Protein AF-A0A967IDU3-F1 (afdb_monomer_lite)

Secondary structure (DSSP, 8-state):
--STTHHHHHHHHHHHTTSSTT---EEEE--SSGGGHHHHHHHHHHHHT-SSEEEEEEGGGTTHHHHHHHHHHHHHTTSEEEEEEEE--GGGHHHHHHHHHHS--SEEEE--BTTB-TT-

Structure (mmCIF, N/CA/C/O backbone):
data_AF-A0A967IDU3-F1
#
_entry.id   AF-A0A967IDU3-F1
#
loop_
_atom_site.group_PDB
_atom_site.id
_atom_site.type_symbol
_atom_site.label_atom_id
_atom_site.label_alt_id
_atom_site.label_comp_id
_atom_site.label_asym_id
_atom_site.label_entity_id
_atom_site.label_seq_id
_atom_site.pdbx_PDB_ins_code
_atom_site.Cartn_x
_atom_site.Cartn_y
_atom_site.Cartn_z
_atom_site.occupancy
_atom_site.B_iso_or_equiv
_atom_site.auth_seq_id
_atom_site.auth_comp_id
_atom_site.auth_asym_id
_atom_site.auth_atom_id
_atom_site.pdbx_PDB_model_num
ATOM 1 N N . PRO A 1 1 ? 10.391 2.954 -0.003 1.00 61.69 1 PRO A N 1
ATOM 2 C CA . PRO A 1 1 ? 9.986 1.525 -0.044 1.00 61.69 1 PRO A CA 1
ATOM 3 C C . PRO A 1 1 ? 10.988 0.613 0.686 1.00 61.69 1 PRO A C 1
ATOM 5 O O . PRO A 1 1 ? 12.193 0.810 0.574 1.00 61.69 1 PRO A O 1
ATOM 8 N N . MET A 1 2 ? 10.501 -0.383 1.436 1.00 68.38 2 MET A N 1
ATOM 9 C CA . MET A 1 2 ? 11.364 -1.287 2.221 1.00 68.38 2 MET A CA 1
ATOM 10 C C . MET A 1 2 ? 12.175 -2.255 1.337 1.00 68.38 2 MET A C 1
ATOM 12 O O . MET A 1 2 ? 13.294 -2.627 1.678 1.00 68.38 2 MET A O 1
ATOM 16 N N . TYR A 1 3 ? 11.634 -2.653 0.183 1.00 72.94 3 TYR A N 1
ATOM 17 C CA . TYR A 1 3 ? 12.219 -3.693 -0.667 1.00 72.94 3 TYR A CA 1
ATOM 18 C C . TYR A 1 3 ? 13.071 -3.144 -1.817 1.00 72.94 3 TYR A C 1
ATOM 20 O O . TYR A 1 3 ? 12.853 -3.523 -2.965 1.00 72.94 3 TYR A O 1
ATOM 28 N N . GLY A 1 4 ? 14.049 -2.285 -1.516 1.00 79.00 4 GLY A N 1
ATOM 29 C CA . GLY A 1 4 ? 15.121 -1.876 -2.441 1.00 79.00 4 GLY A CA 1
ATOM 30 C C . GLY A 1 4 ? 14.689 -1.722 -3.909 1.00 79.00 4 GLY A C 1
ATOM 31 O O . GLY A 1 4 ? 13.771 -0.971 -4.212 1.00 79.00 4 GLY A O 1
ATOM 32 N N . SER A 1 5 ? 15.323 -2.480 -4.810 1.00 83.44 5 SER A N 1
ATOM 33 C CA . SER A 1 5 ? 15.083 -2.446 -6.264 1.00 83.44 5 SER A CA 1
ATOM 34 C C . SER A 1 5 ? 13.887 -3.274 -6.756 1.00 83.44 5 SER A C 1
ATOM 36 O O . SER A 1 5 ? 13.703 -3.434 -7.962 1.00 83.44 5 SER A O 1
ATOM 38 N N . SER A 1 6 ? 13.079 -3.854 -5.863 1.00 87.75 6 SER A N 1
ATOM 39 C CA . SER A 1 6 ? 11.996 -4.766 -6.266 1.00 87.75 6 SER A CA 1
ATOM 40 C C . SER A 1 6 ? 10.969 -4.106 -7.188 1.00 87.75 6 SER A C 1
ATOM 42 O O . SER A 1 6 ? 10.497 -4.748 -8.122 1.00 87.75 6 SER A O 1
ATOM 44 N N . GLN A 1 7 ? 10.664 -2.828 -6.968 1.00 88.00 7 GLN A N 1
ATOM 45 C CA . GLN A 1 7 ? 9.664 -2.096 -7.742 1.00 88.00 7 GLN A CA 1
ATOM 46 C C . GLN A 1 7 ? 10.097 -1.926 -9.206 1.00 88.00 7 GLN A C 1
ATOM 48 O O . GLN A 1 7 ? 9.319 -2.227 -10.110 1.00 88.00 7 GLN A O 1
ATOM 53 N N . ASP A 1 8 ? 11.362 -1.562 -9.443 1.00 88.44 8 ASP A N 1
ATOM 54 C CA . ASP A 1 8 ? 11.959 -1.500 -10.785 1.00 88.44 8 ASP A CA 1
ATOM 55 C C . ASP A 1 8 ? 11.937 -2.863 -11.490 1.00 88.44 8 ASP A C 1
ATOM 57 O O . ASP A 1 8 ? 11.611 -2.971 -12.675 1.00 88.44 8 ASP A O 1
ATOM 61 N N . VAL A 1 9 ? 12.277 -3.930 -10.759 1.00 93.69 9 VAL A N 1
ATOM 62 C CA . VAL A 1 9 ? 12.315 -5.295 -11.305 1.00 93.69 9 VAL A CA 1
ATOM 63 C C . VAL A 1 9 ? 10.918 -5.767 -11.700 1.00 93.69 9 VAL A C 1
ATOM 65 O O . VAL A 1 9 ? 10.764 -6.401 -12.748 1.00 93.69 9 VAL A O 1
ATOM 68 N N . ILE A 1 10 ? 9.898 -5.443 -10.901 1.00 94.12 10 ILE A N 1
ATOM 69 C CA . ILE A 1 10 ? 8.505 -5.758 -11.223 1.00 94.12 10 ILE A CA 1
ATOM 70 C C . ILE A 1 10 ? 8.078 -5.012 -12.486 1.00 94.12 10 ILE A C 1
ATOM 72 O O . ILE A 1 10 ? 7.599 -5.655 -13.420 1.00 94.12 10 ILE A O 1
ATOM 76 N N . GLY A 1 11 ? 8.319 -3.700 -12.571 1.00 93.38 11 GLY A N 1
ATOM 77 C CA . GLY A 1 11 ? 8.003 -2.917 -13.768 1.00 93.38 11 GLY A CA 1
ATOM 78 C C . GLY A 1 11 ? 8.676 -3.458 -15.031 1.00 93.38 11 GLY A C 1
ATOM 79 O O . GLY A 1 11 ? 8.021 -3.665 -16.056 1.00 93.38 11 GLY A O 1
ATOM 80 N N . TYR A 1 12 ? 9.970 -3.782 -14.946 1.00 94.25 12 TYR A N 1
ATOM 81 C CA . TYR A 1 12 ? 10.704 -4.424 -16.037 1.00 94.25 12 TYR A CA 1
ATOM 82 C C . TYR A 1 12 ? 10.079 -5.769 -16.444 1.00 94.25 12 TYR A C 1
ATOM 84 O O . TYR A 1 12 ? 9.864 -6.021 -17.634 1.00 94.25 12 TYR A O 1
ATOM 92 N N . GLY A 1 13 ? 9.769 -6.628 -15.469 1.00 94.44 13 GLY A N 1
ATOM 93 C CA . GLY A 1 13 ? 9.170 -7.942 -15.696 1.00 94.44 13 GLY A CA 1
ATOM 94 C C . GLY A 1 13 ? 7.804 -7.853 -16.374 1.00 94.44 13 GLY A C 1
ATOM 95 O O . GLY A 1 13 ? 7.580 -8.520 -17.384 1.00 94.44 13 GLY A O 1
ATOM 96 N N . LEU A 1 14 ? 6.923 -6.977 -15.886 1.00 94.12 14 LEU A N 1
ATOM 97 C CA . LEU A 1 14 ? 5.615 -6.723 -16.495 1.00 94.12 14 LEU A CA 1
ATOM 98 C C . LEU A 1 14 ? 5.761 -6.212 -17.931 1.00 94.12 14 LEU A C 1
ATOM 100 O O . LEU A 1 14 ? 5.102 -6.718 -18.838 1.00 94.12 14 LEU A O 1
ATOM 104 N N . GLY A 1 15 ? 6.701 -5.295 -18.179 1.00 92.62 15 GLY A N 1
ATOM 105 C CA . GLY A 1 15 ? 7.022 -4.835 -19.531 1.00 92.62 15 GLY A CA 1
ATOM 106 C C . GLY A 1 15 ? 7.427 -5.973 -20.477 1.00 92.62 15 GLY A C 1
ATOM 107 O O . GLY A 1 15 ? 7.000 -5.998 -21.631 1.00 92.62 15 GLY A O 1
ATOM 108 N N . LYS A 1 16 ? 8.199 -6.956 -19.996 1.00 94.81 16 LYS A N 1
ATOM 109 C CA . LYS A 1 16 ? 8.589 -8.143 -20.782 1.00 94.81 16 LYS A CA 1
ATOM 110 C C . LYS A 1 16 ? 7.451 -9.139 -21.006 1.00 94.81 16 LYS A C 1
ATOM 112 O O . LYS A 1 16 ? 7.477 -9.843 -22.011 1.00 94.81 16 LYS A O 1
ATOM 117 N N . LEU A 1 17 ? 6.470 -9.187 -20.109 1.00 92.50 17 LEU A N 1
ATOM 118 C CA . LEU A 1 17 ? 5.319 -10.093 -20.179 1.00 92.50 17 LEU A CA 1
ATOM 119 C C . LEU A 1 17 ? 4.139 -9.533 -20.991 1.00 92.50 17 LEU A C 1
ATOM 121 O O . LEU A 1 17 ? 3.102 -10.183 -21.084 1.00 92.50 17 LEU A O 1
ATOM 125 N N . GLY A 1 18 ? 4.297 -8.362 -21.617 1.00 88.81 18 GLY A N 1
ATOM 126 C CA . GLY A 1 18 ? 3.255 -7.740 -22.442 1.00 88.81 18 GLY A CA 1
ATOM 127 C C . GLY A 1 18 ? 2.434 -6.668 -21.721 1.00 88.81 18 GLY A C 1
ATOM 128 O O . GLY A 1 18 ? 1.381 -6.273 -22.216 1.00 88.81 18 GLY A O 1
ATOM 129 N N . GLY A 1 19 ? 2.921 -6.167 -20.585 1.00 89.00 19 GLY A N 1
ATOM 130 C CA . GLY A 1 19 ? 2.345 -5.049 -19.846 1.00 89.00 19 GLY A CA 1
ATOM 131 C C . GLY A 1 19 ? 1.649 -5.469 -18.554 1.00 89.00 19 GLY A C 1
ATOM 132 O O . GLY A 1 19 ? 1.969 -6.484 -17.943 1.00 89.00 19 GLY A O 1
ATOM 133 N N . THR A 1 20 ? 0.703 -4.642 -18.117 1.00 87.69 20 THR A N 1
ATOM 134 C CA . THR A 1 20 ? 0.044 -4.742 -16.803 1.00 87.69 20 THR A CA 1
ATOM 135 C C . THR A 1 20 ? -1.379 -5.304 -16.886 1.00 87.69 20 THR A C 1
ATOM 137 O O . THR A 1 20 ? -2.075 -5.404 -15.877 1.00 87.69 20 THR A O 1
ATOM 140 N N . SER A 1 21 ? -1.832 -5.686 -18.087 1.00 86.31 21 SER A N 1
ATOM 141 C CA . SER A 1 21 ? -3.172 -6.239 -18.293 1.00 86.31 21 SER A CA 1
ATOM 142 C C . SER A 1 21 ? -3.324 -7.575 -17.563 1.00 86.31 21 SER A C 1
ATOM 144 O O . SER A 1 21 ? -2.526 -8.489 -17.756 1.00 86.31 21 SER A O 1
ATOM 146 N N . GLY A 1 22 ? -4.350 -7.686 -16.717 1.00 86.31 22 GLY A N 1
ATOM 147 C CA . GLY A 1 22 ? -4.637 -8.901 -15.948 1.00 86.31 22 GLY A CA 1
ATOM 148 C C . GLY A 1 22 ? -3.823 -9.070 -14.660 1.00 86.31 22 GLY A C 1
ATOM 149 O O . GLY A 1 22 ? -3.988 -10.081 -13.982 1.00 86.31 22 GLY A O 1
ATOM 150 N N . VAL A 1 23 ? -2.978 -8.101 -14.295 1.00 93.06 23 VAL A N 1
ATOM 151 C CA . VAL A 1 23 ? -2.271 -8.099 -13.007 1.00 93.06 23 VAL A CA 1
ATOM 152 C C . VAL A 1 23 ? -3.161 -7.484 -11.932 1.00 93.06 23 VAL A C 1
ATOM 154 O O . VAL A 1 23 ? -3.808 -6.469 -12.170 1.00 93.06 23 VAL A O 1
ATOM 157 N N . PHE A 1 24 ? -3.152 -8.080 -10.739 1.00 96.75 24 PHE A N 1
ATOM 158 C CA . PHE A 1 24 ? -3.616 -7.423 -9.521 1.00 96.75 24 PHE A CA 1
ATOM 159 C C . PHE A 1 24 ? -2.402 -6.807 -8.820 1.00 96.75 24 PHE A C 1
ATOM 161 O O . PHE A 1 24 ? -1.568 -7.518 -8.257 1.00 96.75 24 PHE A O 1
ATOM 168 N N . SER A 1 25 ? -2.260 -5.491 -8.926 1.00 96.69 25 SER A N 1
ATOM 169 C CA . SER A 1 25 ? -1.095 -4.753 -8.438 1.00 96.69 25 SER A CA 1
ATOM 170 C C . SER A 1 25 ? -1.242 -4.413 -6.953 1.00 96.69 25 SER A C 1
ATOM 172 O O . SER A 1 25 ? -2.145 -3.677 -6.560 1.00 96.69 25 SER A O 1
ATOM 174 N N . ALA A 1 26 ? -0.357 -4.957 -6.119 1.00 97.44 26 ALA A N 1
ATOM 175 C CA . ALA A 1 26 ? -0.390 -4.767 -4.673 1.00 97.44 26 ALA A CA 1
ATOM 176 C C . ALA A 1 26 ? 0.974 -4.309 -4.153 1.00 97.44 26 ALA A C 1
ATOM 178 O O . ALA A 1 26 ? 1.973 -4.995 -4.372 1.00 97.44 26 ALA A O 1
ATOM 179 N N . ASP A 1 27 ? 1.002 -3.195 -3.427 1.00 96.12 27 ASP A N 1
ATOM 180 C CA . ASP A 1 27 ? 2.214 -2.679 -2.784 1.00 96.12 27 ASP A CA 1
ATOM 181 C C . ASP A 1 27 ? 1.910 -2.176 -1.361 1.00 96.12 27 ASP A C 1
ATOM 183 O O . ASP A 1 27 ? 0.798 -2.346 -0.840 1.00 96.12 27 ASP A O 1
ATOM 187 N N . LYS A 1 28 ? 2.925 -1.640 -0.682 1.00 96.12 28 LYS A N 1
ATOM 188 C CA . LYS A 1 28 ? 2.826 -1.157 0.692 1.00 96.12 28 LYS A CA 1
ATOM 189 C C . LYS A 1 28 ? 3.455 0.221 0.849 1.00 96.12 28 LYS A C 1
ATOM 191 O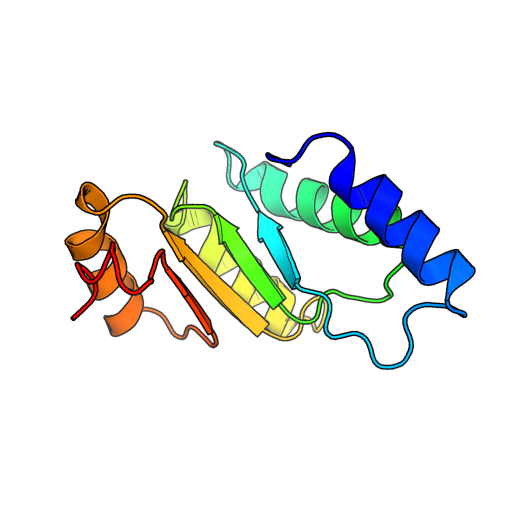 O . LYS A 1 28 ? 4.566 0.451 0.373 1.00 96.12 28 LYS A O 1
ATOM 196 N N . VAL A 1 29 ? 2.794 1.082 1.616 1.0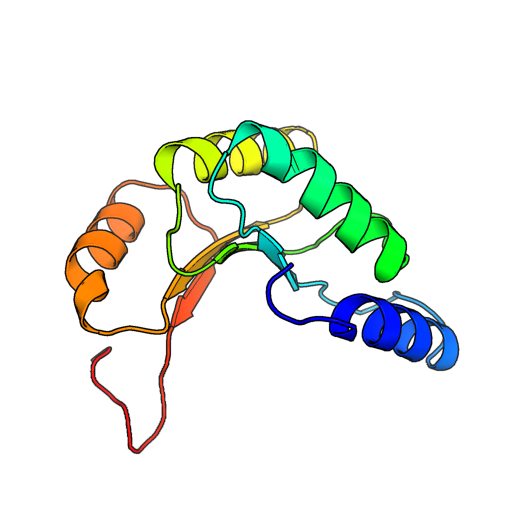0 94.75 29 VAL A N 1
ATOM 197 C CA . VAL A 1 29 ? 3.364 2.349 2.078 1.00 94.75 29 VAL A CA 1
ATOM 198 C C . VAL A 1 29 ? 4.110 2.126 3.394 1.00 94.75 29 VAL A C 1
ATOM 200 O O . VAL A 1 29 ? 3.635 1.434 4.299 1.00 94.75 29 VAL A O 1
ATOM 203 N N . TRP A 1 30 ? 5.326 2.657 3.469 1.00 89.38 30 TRP A N 1
ATOM 204 C CA . TRP A 1 30 ? 6.207 2.596 4.627 1.00 89.38 30 TRP A CA 1
ATOM 205 C C . TRP A 1 30 ? 7.065 3.863 4.680 1.00 89.38 30 TRP A C 1
ATOM 207 O O . TRP A 1 30 ? 8.124 3.951 4.046 1.00 89.38 30 TRP A O 1
ATOM 217 N N . THR A 1 31 ? 6.585 4.848 5.435 1.00 82.56 31 THR A N 1
ATOM 218 C CA . THR A 1 31 ? 7.309 6.070 5.803 1.00 82.56 31 THR A CA 1
ATOM 219 C C . THR A 1 31 ? 6.997 6.398 7.266 1.00 82.56 31 THR A C 1
ATOM 221 O O . THR A 1 31 ? 5.875 6.153 7.710 1.00 82.56 31 THR A O 1
ATOM 224 N N . PRO A 1 32 ? 7.967 6.928 8.034 1.00 75.31 32 PRO A N 1
ATOM 225 C CA . PRO A 1 32 ? 7.736 7.357 9.416 1.00 75.31 32 PRO A CA 1
ATOM 226 C C . PRO A 1 32 ? 6.950 8.675 9.516 1.00 75.31 32 PRO A C 1
ATOM 228 O O . PRO A 1 32 ? 6.614 9.083 10.620 1.00 75.31 32 PRO A O 1
ATOM 231 N N . PHE A 1 33 ? 6.709 9.341 8.382 1.00 77.69 33 PHE A N 1
ATOM 232 C CA . PHE A 1 33 ? 5.901 10.547 8.277 1.00 77.69 33 PHE A CA 1
ATOM 233 C C . PHE A 1 33 ? 4.804 10.313 7.235 1.00 77.69 33 PHE A C 1
ATOM 235 O O . PHE A 1 33 ? 5.106 10.128 6.048 1.00 77.69 33 PHE A O 1
ATOM 242 N N . GLY A 1 34 ? 3.543 10.317 7.666 1.00 67.38 34 GLY A N 1
ATOM 243 C CA . GLY A 1 34 ? 2.369 10.140 6.809 1.00 67.38 34 GLY A CA 1
ATOM 244 C C . GLY A 1 34 ? 2.293 11.104 5.622 1.00 67.38 34 GLY A C 1
ATOM 245 O O . GLY A 1 34 ? 1.837 10.715 4.545 1.00 67.38 34 GLY A O 1
ATOM 246 N N . SER A 1 35 ? 2.840 12.321 5.766 1.00 73.88 35 SER A N 1
ATOM 247 C CA . SER A 1 35 ? 2.903 13.340 4.702 1.00 73.88 35 SER A CA 1
ATOM 248 C C . SER A 1 35 ? 3.581 12.852 3.423 1.00 73.88 35 SER A C 1
ATOM 250 O O . SER A 1 35 ? 3.214 13.280 2.332 1.00 73.88 35 SER A O 1
ATOM 252 N N . ASP A 1 36 ? 4.531 11.927 3.551 1.00 83.75 36 ASP A N 1
ATOM 253 C CA . ASP A 1 36 ? 5.346 11.439 2.437 1.00 83.75 36 ASP A CA 1
ATOM 254 C C . ASP A 1 36 ? 4.707 10.215 1.752 1.00 83.75 36 ASP A C 1
ATOM 256 O O . ASP A 1 36 ? 5.213 9.711 0.746 1.00 83.75 36 ASP A O 1
ATOM 260 N N . GLY A 1 37 ? 3.590 9.707 2.292 1.00 89.25 37 GLY A N 1
ATOM 261 C CA . GLY A 1 37 ? 2.953 8.475 1.832 1.00 89.25 37 GLY A CA 1
ATOM 262 C C . GLY A 1 37 ? 2.455 8.563 0.389 1.00 89.25 37 GLY A C 1
ATOM 263 O O . GLY A 1 37 ? 2.709 7.655 -0.403 1.00 89.25 37 GLY A O 1
ATOM 264 N N . ARG A 1 38 ? 1.813 9.678 0.013 1.00 93.31 38 ARG A N 1
ATOM 265 C CA . ARG A 1 38 ? 1.315 9.899 -1.359 1.00 93.31 38 ARG A CA 1
ATOM 266 C C . ARG A 1 38 ? 2.450 9.921 -2.382 1.00 93.31 38 ARG A C 1
ATOM 268 O O . ARG A 1 38 ? 2.348 9.255 -3.412 1.00 93.31 38 ARG A O 1
ATOM 275 N N . ASP A 1 39 ? 3.537 10.624 -2.074 1.00 93.00 39 ASP A N 1
ATOM 276 C CA . ASP A 1 39 ? 4.702 10.713 -2.957 1.00 93.00 39 ASP A CA 1
ATOM 277 C C . ASP A 1 39 ? 5.375 9.347 -3.126 1.00 93.00 39 ASP A C 1
ATOM 279 O O . ASP A 1 39 ? 5.685 8.949 -4.251 1.00 93.00 39 ASP A O 1
ATOM 283 N N . GLN A 1 40 ? 5.514 8.573 -2.041 1.00 92.88 40 GLN A N 1
ATOM 284 C CA . GLN A 1 40 ? 6.043 7.209 -2.116 1.00 92.88 40 GLN A CA 1
ATOM 285 C C . GLN A 1 40 ? 5.154 6.290 -2.968 1.00 92.88 40 GLN A C 1
ATOM 287 O O . GLN A 1 40 ? 5.664 5.474 -3.743 1.00 92.88 40 GLN A O 1
ATOM 292 N N . ILE A 1 41 ? 3.830 6.389 -2.839 1.00 95.00 41 ILE A N 1
ATOM 293 C CA . ILE A 1 41 ? 2.891 5.583 -3.629 1.00 95.00 41 ILE A CA 1
ATOM 294 C C . ILE A 1 41 ? 2.984 5.949 -5.115 1.00 95.00 41 ILE A C 1
ATOM 296 O O . ILE A 1 41 ? 3.037 5.058 -5.964 1.00 95.00 41 ILE A O 1
ATOM 300 N N . GLU A 1 42 ? 3.054 7.239 -5.442 1.00 95.19 42 GLU A N 1
ATOM 301 C CA . GLU A 1 42 ? 3.187 7.707 -6.824 1.00 95.19 42 GLU A CA 1
ATOM 302 C C . GLU A 1 42 ? 4.531 7.299 -7.445 1.00 95.19 42 GLU A C 1
ATOM 304 O O . GLU A 1 42 ? 4.581 6.875 -8.602 1.00 95.19 42 GLU A O 1
ATOM 309 N N . GLU A 1 43 ? 5.621 7.360 -6.682 1.00 94.12 43 GLU A N 1
ATOM 310 C CA . GLU A 1 43 ? 6.925 6.850 -7.106 1.00 94.12 43 GLU A CA 1
ATOM 311 C C . GLU A 1 43 ? 6.856 5.342 -7.408 1.00 94.12 43 GLU A C 1
ATOM 313 O O . GLU A 1 43 ? 7.238 4.895 -8.494 1.00 94.12 43 GLU A O 1
ATOM 318 N N . SER A 1 44 ? 6.249 4.567 -6.506 1.00 94.62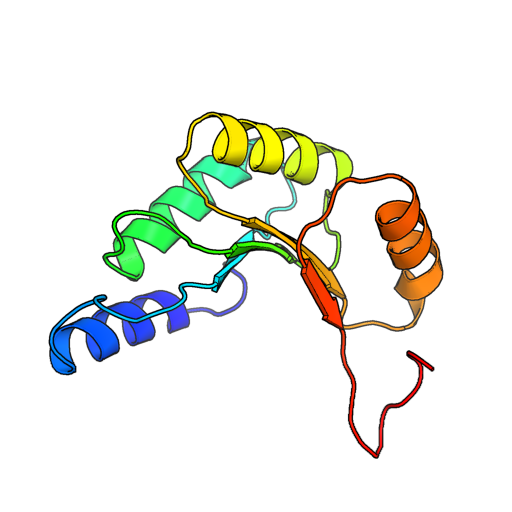 44 SER A N 1
ATOM 319 C CA . SER A 1 44 ? 6.033 3.122 -6.672 1.00 94.62 44 SER A CA 1
ATOM 320 C C . SER A 1 44 ? 5.212 2.812 -7.930 1.00 94.62 44 SER A C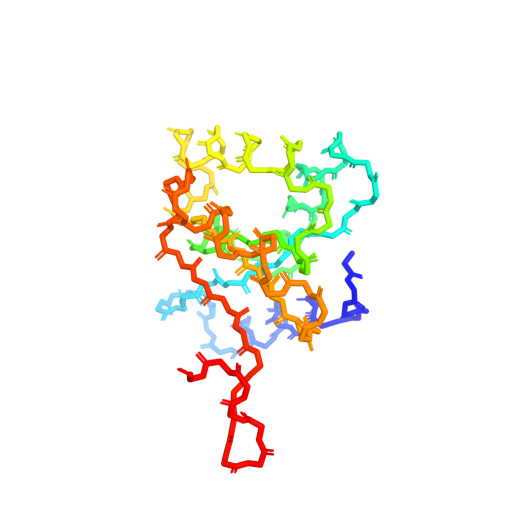 1
ATOM 322 O O . SER A 1 44 ? 5.539 1.900 -8.696 1.00 94.62 44 SER A O 1
ATOM 324 N N . ARG A 1 45 ? 4.171 3.611 -8.195 1.00 95.00 45 ARG A N 1
ATOM 325 C CA . ARG A 1 45 ? 3.301 3.478 -9.371 1.00 95.00 45 ARG A CA 1
ATOM 326 C C . ARG A 1 45 ? 4.088 3.668 -10.668 1.00 95.00 45 ARG A C 1
ATOM 328 O O . ARG A 1 45 ? 3.879 2.925 -11.631 1.00 95.00 45 ARG A O 1
ATOM 335 N N . ARG A 1 46 ? 5.001 4.648 -10.693 1.00 94.75 46 ARG A N 1
ATOM 336 C CA . ARG A 1 46 ? 5.886 4.921 -11.837 1.00 94.75 46 ARG A CA 1
ATOM 337 C C . ARG A 1 46 ? 6.867 3.783 -12.069 1.00 94.75 46 ARG A C 1
ATOM 339 O O . ARG A 1 46 ? 7.012 3.365 -13.214 1.00 94.75 46 ARG A O 1
ATOM 346 N N . TYR A 1 47 ? 7.468 3.243 -11.009 1.00 94.44 47 TYR A N 1
ATOM 347 C CA . TYR A 1 47 ? 8.381 2.105 -11.120 1.00 94.44 47 TYR A CA 1
ATOM 348 C C . TYR A 1 47 ? 7.709 0.863 -11.704 1.00 94.44 47 TYR A C 1
ATOM 350 O O . TYR A 1 47 ? 8.257 0.226 -12.599 1.00 94.44 47 TYR A O 1
ATOM 358 N N . TRP A 1 48 ? 6.485 0.556 -11.272 1.00 94.06 48 TRP A N 1
ATOM 359 C CA . TRP A 1 48 ? 5.722 -0.576 -11.805 1.00 94.06 48 TRP A CA 1
ATOM 360 C C . TRP A 1 48 ? 5.120 -0.311 -13.190 1.00 94.06 48 TRP A C 1
ATOM 362 O O . TRP A 1 48 ? 4.684 -1.250 -13.856 1.00 94.06 48 TRP A O 1
ATOM 372 N N . ASN A 1 49 ? 5.073 0.955 -13.619 1.00 93.44 49 ASN A N 1
ATOM 373 C CA . ASN A 1 49 ? 4.387 1.410 -14.827 1.00 93.44 49 ASN A CA 1
ATOM 374 C C . ASN A 1 49 ? 2.904 0.975 -14.874 1.00 93.44 49 ASN A C 1
ATOM 376 O O . ASN A 1 49 ? 2.398 0.504 -15.896 1.00 93.44 49 ASN A O 1
ATOM 380 N N . VAL A 1 50 ? 2.200 1.117 -13.747 1.00 94.44 50 VAL A N 1
ATOM 381 C CA . VAL A 1 50 ? 0.759 0.828 -13.630 1.00 94.44 50 VAL A CA 1
ATOM 382 C C . VAL A 1 50 ? -0.066 2.118 -13.676 1.00 94.44 50 VAL A C 1
ATOM 384 O O . VAL A 1 50 ? 0.384 3.189 -13.268 1.00 94.44 50 VAL A O 1
ATOM 387 N N . GLY A 1 51 ? -1.299 2.035 -14.182 1.00 93.88 51 GLY A N 1
ATOM 388 C CA . GLY A 1 51 ? -2.213 3.187 -14.213 1.00 93.88 51 GLY A CA 1
ATOM 389 C C . GLY A 1 51 ? -2.698 3.592 -12.818 1.00 93.88 51 GLY A C 1
ATOM 390 O O . GLY A 1 51 ? -2.814 4.776 -12.526 1.00 93.88 51 GLY A O 1
ATOM 391 N N . ARG A 1 52 ? -2.935 2.600 -11.959 1.00 95.44 52 ARG A N 1
ATOM 392 C CA . ARG A 1 52 ? -3.244 2.726 -10.531 1.00 95.44 52 ARG A CA 1
ATOM 393 C C . ARG A 1 52 ? -2.909 1.416 -9.825 1.00 95.44 52 ARG A C 1
ATOM 395 O O . ARG A 1 52 ? -2.877 0.384 -10.494 1.00 95.44 52 ARG A O 1
ATOM 402 N N . PHE A 1 53 ? -2.725 1.450 -8.508 1.00 97.94 53 PHE A N 1
ATOM 403 C CA . PHE A 1 53 ? -2.624 0.223 -7.717 1.00 97.94 53 PHE A CA 1
ATOM 404 C C . PHE A 1 53 ? -4.004 -0.370 -7.424 1.00 97.94 53 PHE A C 1
ATOM 406 O O . PHE A 1 53 ? -4.964 0.352 -7.134 1.00 97.94 53 PHE A O 1
ATOM 413 N N . ASP A 1 54 ? -4.101 -1.697 -7.462 1.00 98.44 54 ASP A N 1
ATOM 414 C CA . ASP A 1 54 ? -5.297 -2.399 -7.008 1.00 98.44 54 ASP A CA 1
ATOM 415 C C . ASP A 1 54 ? -5.362 -2.428 -5.484 1.00 98.44 54 ASP A C 1
ATOM 417 O O . ASP A 1 54 ? -6.424 -2.196 -4.924 1.00 98.44 54 ASP A O 1
ATOM 421 N N . LEU A 1 55 ? -4.245 -2.661 -4.802 1.00 98.69 55 LEU A N 1
ATOM 422 C CA . LEU A 1 55 ? -4.185 -2.721 -3.346 1.00 98.69 55 LEU A CA 1
ATOM 423 C C . LEU A 1 55 ? -2.988 -1.928 -2.824 1.00 98.69 55 LEU A C 1
ATOM 425 O O . LEU A 1 55 ? -1.848 -2.193 -3.202 1.00 98.69 55 LEU A O 1
ATOM 429 N N . MET A 1 56 ? -3.247 -0.997 -1.910 1.00 98.38 56 MET A N 1
ATOM 430 C CA . MET A 1 56 ? -2.207 -0.348 -1.117 1.00 98.38 56 MET A CA 1
ATOM 431 C C . MET A 1 56 ? -2.417 -0.660 0.358 1.00 98.38 56 MET A C 1
ATOM 433 O O . MET A 1 56 ? -3.542 -0.606 0.857 1.00 98.38 56 MET A O 1
ATOM 437 N N . GLN A 1 57 ? -1.340 -1.020 1.053 1.00 98.31 57 GLN A N 1
ATOM 438 C CA . GLN A 1 57 ? -1.419 -1.427 2.453 1.00 98.31 57 GLN A CA 1
ATOM 439 C C . GLN A 1 57 ? -0.447 -0.649 3.330 1.00 98.31 57 GLN A C 1
ATOM 441 O O . GLN A 1 57 ? 0.686 -0.399 2.922 1.00 98.31 57 GLN A O 1
ATOM 446 N N . VAL A 1 58 ? -0.845 -0.347 4.563 1.00 96.31 58 VAL A N 1
ATOM 447 C CA . VAL A 1 58 ? 0.086 0.186 5.565 1.00 96.31 58 VAL A CA 1
ATOM 448 C C . VAL A 1 58 ? 1.019 -0.933 6.021 1.00 96.31 58 VAL A C 1
ATOM 450 O O . VAL A 1 58 ? 0.575 -1.938 6.587 1.00 96.31 58 VAL A O 1
ATOM 453 N N . HIS A 1 59 ? 2.319 -0.786 5.756 1.00 95.00 59 HIS A N 1
ATOM 454 C CA . HIS A 1 59 ? 3.290 -1.828 6.064 1.00 95.00 59 HIS A CA 1
ATOM 455 C C . HIS A 1 59 ? 3.544 -1.903 7.570 1.00 95.00 59 HIS A C 1
ATOM 457 O O . HIS A 1 59 ? 3.994 -0.933 8.181 1.00 95.00 59 HIS A O 1
ATOM 463 N N . ASN A 1 60 ? 3.311 -3.079 8.156 1.00 92.31 60 ASN A N 1
ATOM 464 C CA . ASN A 1 60 ? 3.554 -3.354 9.573 1.00 92.31 60 ASN A CA 1
ATOM 465 C C . ASN A 1 60 ? 2.851 -2.363 10.496 1.00 92.31 60 ASN A C 1
ATOM 467 O O . ASN A 1 60 ? 3.398 -2.085 11.555 1.00 92.31 60 ASN A O 1
ATOM 471 N N . ILE A 1 61 ? 1.700 -1.816 10.078 1.00 93.25 61 ILE A N 1
ATOM 472 C CA . ILE A 1 61 ? 0.922 -0.781 10.783 1.00 93.25 61 ILE A CA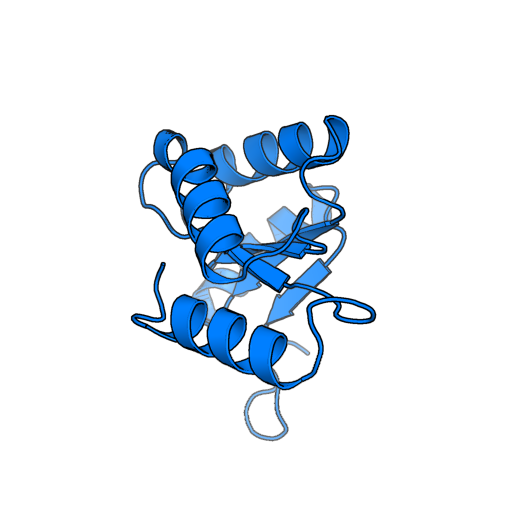 1
ATOM 473 C C . ILE A 1 61 ? 1.797 0.372 11.324 1.00 93.25 61 ILE A C 1
ATOM 475 O O . ILE A 1 61 ? 1.609 0.882 12.427 1.00 93.25 61 ILE A O 1
ATOM 479 N N . VAL A 1 62 ? 2.831 0.747 10.567 1.00 90.69 62 VAL A N 1
ATOM 480 C CA . VAL A 1 62 ? 3.653 1.929 10.850 1.00 90.69 62 VAL A CA 1
ATOM 481 C C . VAL A 1 62 ? 2.857 3.173 10.480 1.00 90.69 62 VAL A C 1
ATOM 483 O O . VAL A 1 62 ? 2.403 3.263 9.345 1.00 90.69 62 VAL A O 1
ATOM 486 N N . ASP A 1 63 ? 2.713 4.101 11.431 1.00 91.88 63 ASP A N 1
ATOM 487 C CA . ASP A 1 63 ? 2.027 5.391 11.252 1.00 91.88 63 ASP A CA 1
ATOM 488 C C . ASP A 1 63 ? 0.624 5.249 10.622 1.00 91.88 63 ASP A C 1
ATOM 490 O O . ASP A 1 63 ? 0.214 5.992 9.732 1.00 91.88 63 ASP A O 1
ATOM 494 N N . TRP A 1 64 ? -0.104 4.201 11.027 1.00 93.88 64 TRP A N 1
ATOM 495 C CA . TRP A 1 64 ? -1.368 3.825 10.394 1.00 93.88 64 TRP A CA 1
ATOM 496 C C . TRP A 1 64 ? -2.466 4.876 10.588 1.00 93.88 64 TRP A C 1
ATOM 498 O O . TRP A 1 64 ? -3.337 4.980 9.727 1.00 93.88 64 TRP A O 1
ATOM 508 N N . GLU A 1 65 ? -2.413 5.649 11.676 1.00 94.38 65 GLU A N 1
ATOM 509 C CA . GLU A 1 65 ? -3.375 6.713 11.986 1.00 94.38 65 GLU A CA 1
ATOM 510 C C . GLU A 1 65 ? -3.345 7.836 10.942 1.00 94.38 65 GLU A C 1
ATOM 512 O O . GLU A 1 65 ? -4.389 8.402 10.635 1.00 94.38 65 GLU A O 1
ATOM 517 N N . GLU A 1 66 ? -2.184 8.104 10.340 1.00 94.75 66 GLU A N 1
ATOM 518 C CA . GLU A 1 66 ? -2.032 9.062 9.239 1.00 94.75 66 GLU A CA 1
ATOM 519 C C . GLU A 1 66 ? -2.206 8.383 7.871 1.00 94.75 66 GLU A C 1
ATOM 521 O O . GLU A 1 66 ? -2.885 8.900 6.976 1.00 94.75 66 GLU A O 1
ATOM 526 N N . HIS A 1 67 ? -1.636 7.184 7.690 1.00 96.12 67 HIS A N 1
ATOM 527 C CA . HIS A 1 67 ? -1.682 6.502 6.393 1.00 96.12 67 HIS A CA 1
ATOM 528 C C . HIS A 1 67 ? -3.080 6.001 6.022 1.00 96.12 67 HIS A C 1
ATOM 530 O O . HIS A 1 67 ? -3.450 6.094 4.855 1.00 96.12 67 HIS A O 1
ATOM 536 N N . LEU A 1 68 ? -3.878 5.467 6.955 1.00 97.31 68 LEU A N 1
ATOM 537 C CA 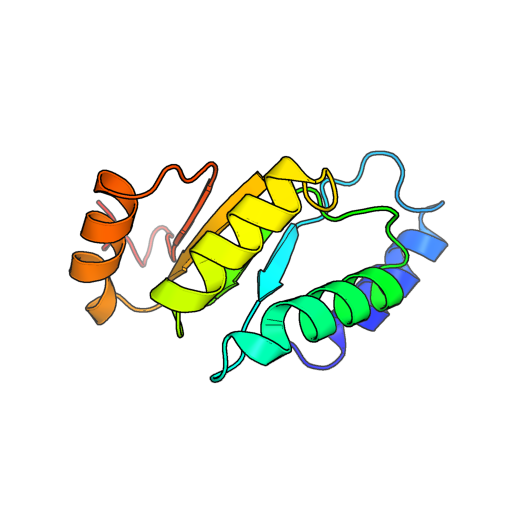. LEU A 1 68 ? -5.201 4.929 6.611 1.00 97.31 68 LEU A CA 1
ATOM 538 C C . LEU A 1 68 ? -6.168 6.002 6.090 1.00 97.31 68 LEU A C 1
ATOM 540 O O . LEU A 1 68 ? -6.726 5.775 5.013 1.00 97.31 68 LEU A O 1
ATOM 544 N N . PRO A 1 69 ? -6.353 7.167 6.748 1.00 97.19 69 PRO A N 1
ATOM 545 C CA . PRO A 1 69 ? -7.165 8.249 6.193 1.00 97.19 69 PRO A CA 1
ATOM 546 C C . PRO A 1 69 ? -6.713 8.659 4.790 1.00 97.19 69 PRO A C 1
ATOM 548 O O . PRO A 1 69 ? -7.536 8.729 3.877 1.00 97.19 69 PRO A O 1
ATOM 551 N N . MET A 1 70 ? -5.402 8.820 4.586 1.00 97.12 70 MET A N 1
ATOM 552 C CA . MET A 1 70 ? -4.820 9.150 3.284 1.00 97.12 70 MET A CA 1
ATOM 553 C C . MET A 1 70 ? -5.142 8.090 2.218 1.00 97.12 70 MET A C 1
ATOM 555 O O . MET A 1 70 ? -5.596 8.427 1.123 1.00 97.12 70 MET A O 1
ATOM 559 N N . LEU A 1 71 ? -4.992 6.801 2.536 1.00 98.12 71 LEU A N 1
ATOM 560 C CA . LEU A 1 71 ? -5.341 5.715 1.619 1.00 98.12 71 LEU A CA 1
ATOM 561 C C . LEU A 1 71 ? -6.849 5.671 1.329 1.00 98.12 71 LEU A C 1
ATOM 563 O O . LEU A 1 71 ? -7.254 5.422 0.191 1.00 98.12 71 LEU A O 1
ATOM 567 N N . PHE A 1 72 ? -7.702 5.945 2.317 1.00 98.50 72 PHE A N 1
ATOM 568 C CA . PHE A 1 72 ? -9.147 6.015 2.103 1.00 98.50 72 PHE A CA 1
ATOM 569 C C . PHE A 1 72 ? -9.543 7.183 1.197 1.00 98.50 72 PHE A C 1
ATOM 571 O O . PHE A 1 72 ? -10.400 7.001 0.331 1.00 98.50 72 PHE A O 1
ATOM 578 N N . GLU A 1 73 ? -8.900 8.343 1.323 1.00 98.06 73 GLU A N 1
ATOM 579 C CA . GLU A 1 73 ? -9.078 9.459 0.388 1.00 98.06 73 GLU A CA 1
ATOM 580 C C . GLU A 1 73 ? -8.654 9.077 -1.033 1.00 98.06 73 GLU A C 1
ATOM 582 O O . GLU A 1 73 ? -9.402 9.312 -1.982 1.00 98.06 73 GLU A O 1
ATOM 587 N N . MET A 1 74 ? -7.490 8.437 -1.198 1.00 98.00 74 MET A N 1
ATOM 588 C CA . MET A 1 74 ? -7.028 7.949 -2.504 1.00 98.00 74 MET A CA 1
ATOM 589 C C . MET A 1 74 ? -8.013 6.944 -3.116 1.00 98.00 74 MET A C 1
ATOM 591 O O . MET A 1 74 ? -8.291 6.990 -4.318 1.00 98.00 74 MET A O 1
ATOM 595 N N . LYS A 1 75 ? -8.584 6.051 -2.298 1.00 98.44 75 LYS A N 1
ATOM 596 C CA . LYS A 1 75 ? -9.619 5.103 -2.734 1.00 98.44 75 LYS A CA 1
ATOM 597 C C . LYS A 1 75 ? -10.886 5.830 -3.184 1.00 98.44 75 LYS A C 1
ATOM 599 O O . LYS A 1 75 ? -11.429 5.501 -4.236 1.00 98.44 75 LYS A O 1
ATOM 604 N N . GLN A 1 76 ? -11.342 6.831 -2.429 1.00 98.38 76 GLN A N 1
ATOM 605 C CA . GLN A 1 76 ? -12.507 7.649 -2.793 1.00 98.38 76 GLN A CA 1
ATOM 606 C C . GLN A 1 76 ? -12.274 8.448 -4.084 1.00 98.38 76 GLN A C 1
ATOM 608 O O . GLN A 1 76 ? -13.186 8.563 -4.901 1.00 98.38 76 GLN A O 1
ATOM 613 N N . ALA A 1 77 ? -11.050 8.933 -4.306 1.00 98.00 77 ALA A N 1
ATOM 614 C CA . ALA A 1 77 ? -10.636 9.605 -5.537 1.00 98.00 77 ALA A CA 1
ATOM 615 C C . ALA A 1 77 ? -10.433 8.644 -6.730 1.00 98.00 77 ALA A C 1
ATOM 617 O O . ALA A 1 77 ? -10.281 9.086 -7.868 1.00 98.00 77 ALA A O 1
ATOM 618 N N . GLY A 1 78 ? -10.442 7.325 -6.500 1.00 97.69 78 GLY A N 1
ATOM 619 C CA . GLY A 1 78 ? -10.232 6.302 -7.529 1.00 97.69 78 GLY A CA 1
ATOM 620 C C . GLY A 1 78 ? -8.767 6.083 -7.933 1.00 97.69 78 GLY A C 1
ATOM 621 O O . GLY A 1 78 ? -8.512 5.348 -8.896 1.00 97.69 78 GLY A O 1
ATOM 622 N N . GLU A 1 79 ? -7.829 6.685 -7.196 1.00 97.56 79 GLU A N 1
ATOM 623 C CA . GLU A 1 79 ? -6.372 6.595 -7.382 1.00 97.56 79 GLU A CA 1
ATOM 624 C C . GLU A 1 79 ? -5.816 5.225 -6.973 1.00 97.56 79 GLU A C 1
ATOM 626 O O . GLU A 1 79 ? -4.815 4.770 -7.522 1.00 97.56 79 GLU A O 1
ATOM 631 N N . ILE A 1 80 ? -6.492 4.541 -6.047 1.00 98.25 80 ILE A N 1
ATOM 632 C CA . ILE A 1 80 ? -6.274 3.130 -5.695 1.00 98.25 80 ILE A CA 1
ATOM 633 C C . ILE A 1 80 ? -7.623 2.415 -5.579 1.00 98.25 80 ILE A C 1
ATOM 635 O O . ILE A 1 80 ? -8.663 3.061 -5.441 1.00 98.25 80 ILE A O 1
ATOM 639 N N . ARG A 1 81 ? -7.638 1.079 -5.651 1.00 98.31 81 ARG A N 1
ATOM 640 C CA . ARG A 1 81 ? -8.896 0.308 -5.606 1.00 98.31 81 ARG A CA 1
ATOM 641 C C . ARG A 1 81 ? -9.238 -0.248 -4.219 1.00 98.31 81 ARG A C 1
ATOM 643 O O . ARG A 1 81 ? -10.410 -0.230 -3.846 1.00 98.31 81 ARG A O 1
ATOM 650 N N . TYR A 1 82 ? -8.247 -0.717 -3.471 1.00 98.81 82 TYR A N 1
ATOM 651 C CA . TYR A 1 82 ? -8.415 -1.371 -2.175 1.00 98.81 82 TYR A CA 1
ATOM 652 C C . TYR A 1 82 ? -7.365 -0.904 -1.166 1.00 98.81 82 TYR A C 1
ATOM 654 O O . TYR A 1 82 ? -6.236 -0.566 -1.533 1.00 98.81 82 TYR A O 1
ATOM 662 N N . VAL A 1 83 ? -7.749 -0.927 0.109 1.00 98.75 83 VAL A N 1
ATOM 663 C CA . VAL A 1 83 ? -6.921 -0.545 1.256 1.00 98.75 83 VAL A CA 1
ATOM 664 C C . VAL A 1 83 ? -6.787 -1.725 2.210 1.00 98.75 83 VAL A C 1
ATOM 666 O O . VAL A 1 83 ? -7.750 -2.445 2.472 1.00 98.75 83 VAL A O 1
ATOM 669 N N . GLY A 1 84 ? -5.591 -1.920 2.753 1.00 98.44 84 GLY A N 1
ATOM 670 C CA . GLY A 1 84 ? -5.363 -2.920 3.787 1.00 98.44 84 GLY A CA 1
ATOM 671 C C . GLY A 1 84 ? -4.243 -2.555 4.748 1.00 98.44 84 GLY A C 1
ATOM 672 O O . GLY A 1 84 ? -3.639 -1.485 4.674 1.00 98.44 84 GLY A O 1
ATOM 673 N N . ILE A 1 85 ? -3.938 -3.481 5.644 1.00 97.31 85 ILE A N 1
ATOM 674 C CA . ILE A 1 85 ? -2.820 -3.374 6.585 1.00 97.31 85 ILE A CA 1
ATOM 675 C C . ILE A 1 85 ? -2.034 -4.675 6.605 1.00 97.31 85 ILE A C 1
ATOM 677 O O . ILE A 1 85 ? -2.555 -5.745 6.273 1.00 97.31 85 ILE A O 1
ATOM 681 N N . THR A 1 86 ? -0.768 -4.595 7.008 1.00 95.69 86 THR A N 1
ATOM 682 C CA . THR A 1 86 ? 0.068 -5.786 7.150 1.00 95.69 86 THR A CA 1
ATOM 683 C C . THR A 1 86 ? 0.741 -5.860 8.510 1.00 95.69 86 THR A C 1
ATOM 685 O O . THR A 1 86 ? 0.967 -4.832 9.140 1.00 95.69 86 THR A O 1
ATOM 688 N N . THR A 1 87 ? 1.115 -7.064 8.939 1.00 91.69 87 THR A N 1
ATOM 689 C CA . THR A 1 87 ? 2.024 -7.284 10.071 1.00 91.69 87 THR A CA 1
ATOM 690 C C . THR A 1 87 ? 2.876 -8.531 9.850 1.00 91.69 87 THR A C 1
ATOM 692 O O . THR A 1 87 ? 2.397 -9.542 9.335 1.00 91.69 87 THR A O 1
ATOM 695 N N . SER A 1 88 ? 4.150 -8.472 10.233 1.00 81.62 88 SER A N 1
ATOM 696 C CA . SER A 1 88 ? 5.037 -9.639 10.284 1.00 81.62 88 SER A CA 1
ATOM 697 C C . SER A 1 88 ? 5.456 -10.025 11.704 1.00 81.62 88 SER A C 1
ATOM 699 O O . SER A 1 88 ? 6.200 -10.991 11.863 1.00 81.62 88 SER A O 1
ATOM 701 N N . GLU A 1 89 ? 5.010 -9.285 12.723 1.00 73.50 89 GLU A N 1
ATOM 702 C CA . GLU A 1 89 ? 5.445 -9.445 14.112 1.00 73.50 89 GLU A CA 1
ATOM 703 C C . GLU A 1 89 ? 4.267 -9.732 15.052 1.00 73.50 89 GLU A C 1
ATOM 705 O O . GLU A 1 89 ? 3.355 -8.913 15.182 1.00 73.50 89 GLU A O 1
ATOM 710 N N . GLY A 1 90 ? 4.346 -10.845 15.793 1.00 65.69 90 GLY A N 1
ATOM 711 C CA . GLY A 1 90 ? 3.299 -11.271 16.732 1.00 65.69 90 GLY A CA 1
ATOM 712 C C . GLY A 1 90 ? 2.989 -10.255 17.837 1.00 65.69 90 GLY A C 1
ATOM 713 O O . GLY A 1 90 ? 1.842 -10.095 18.242 1.00 65.69 90 GLY A O 1
ATOM 714 N N . ARG A 1 91 ? 3.986 -9.465 18.270 1.00 64.56 91 ARG A N 1
ATOM 715 C CA . ARG A 1 91 ? 3.808 -8.433 19.313 1.00 64.56 91 ARG A CA 1
ATOM 716 C C . ARG A 1 91 ? 2.824 -7.318 18.938 1.00 64.56 91 ARG A C 1
ATOM 718 O O . ARG A 1 91 ? 2.419 -6.569 19.818 1.00 64.56 91 ARG A O 1
ATOM 725 N N . ARG A 1 92 ? 2.469 -7.188 17.655 1.00 69.88 92 ARG A N 1
ATOM 726 C CA . ARG A 1 92 ? 1.526 -6.177 17.158 1.00 69.88 92 ARG A CA 1
ATOM 727 C C . ARG A 1 92 ? 0.123 -6.734 16.893 1.00 69.88 92 ARG A C 1
ATOM 729 O O . ARG A 1 92 ? -0.710 -5.993 16.391 1.00 69.88 92 ARG A O 1
ATOM 736 N N . HIS A 1 93 ? -0.163 -8.000 17.221 1.00 80.62 93 HIS A N 1
ATOM 737 C CA . HIS A 1 93 ? -1.467 -8.613 16.924 1.00 80.62 93 HIS A CA 1
ATOM 738 C C . HIS A 1 93 ? -2.641 -7.938 17.651 1.00 80.62 93 HIS A C 1
ATOM 740 O O . HIS A 1 93 ? -3.685 -7.764 17.038 1.00 80.62 93 HIS A O 1
ATOM 746 N N . GLY A 1 94 ? -2.464 -7.475 18.896 1.00 86.75 94 GLY A N 1
ATOM 747 C CA . GLY A 1 94 ? -3.529 -6.765 19.622 1.00 86.75 94 GLY A CA 1
ATOM 748 C C . GLY A 1 94 ? -3.968 -5.476 18.917 1.00 86.75 94 GLY A C 1
ATOM 749 O O . GLY A 1 94 ? -5.139 -5.320 18.592 1.00 86.75 94 GLY A O 1
ATOM 750 N N . GLU A 1 95 ? -3.008 -4.602 18.596 1.00 91.38 95 GLU A N 1
ATOM 751 C CA . GLU A 1 95 ? -3.260 -3.372 17.828 1.00 91.38 95 GLU A CA 1
ATOM 752 C C . GLU A 1 95 ? -3.813 -3.695 16.429 1.00 91.38 95 GLU A C 1
ATOM 754 O O . GLU A 1 95 ? -4.761 -3.073 15.963 1.00 91.38 95 GLU A O 1
ATOM 759 N N . PHE A 1 96 ? -3.268 -4.717 15.763 1.00 93.06 96 PHE A N 1
ATOM 760 C CA . PHE A 1 96 ? -3.737 -5.152 14.447 1.00 93.06 96 PHE A CA 1
ATOM 761 C C . PHE A 1 96 ? -5.216 -5.568 14.464 1.00 93.06 96 PHE A C 1
ATOM 763 O O . PHE A 1 96 ? -5.976 -5.167 13.584 1.00 93.06 96 PHE A O 1
ATOM 770 N N . GLU A 1 97 ? -5.641 -6.329 15.475 1.00 92.81 97 GLU A N 1
ATOM 771 C CA . GLU A 1 97 ? -7.041 -6.714 15.660 1.00 92.81 97 GLU A CA 1
ATOM 772 C C . GLU A 1 97 ? -7.958 -5.527 15.971 1.00 92.81 97 GLU A C 1
ATOM 774 O O . GLU A 1 97 ? -9.101 -5.506 15.514 1.00 92.81 97 GLU A O 1
ATOM 779 N N . GLU A 1 98 ? -7.496 -4.556 16.761 1.00 94.44 98 GLU A N 1
ATOM 780 C CA . GLU A 1 98 ? -8.250 -3.326 17.033 1.00 94.44 98 GLU A CA 1
ATOM 781 C C . GLU A 1 98 ? -8.498 -2.550 15.736 1.00 94.44 98 GLU A C 1
ATOM 783 O O . GLU A 1 98 ? -9.648 -2.267 15.401 1.00 94.44 98 GLU A O 1
ATOM 788 N N . ILE A 1 99 ? -7.457 -2.342 14.925 1.00 96.31 99 ILE A N 1
ATOM 789 C CA . ILE A 1 99 ? -7.586 -1.697 13.612 1.00 96.31 99 ILE A CA 1
ATOM 790 C C . ILE A 1 99 ? -8.551 -2.486 12.710 1.00 96.31 99 ILE A C 1
ATOM 792 O O . ILE A 1 99 ? -9.377 -1.888 12.025 1.00 96.31 99 ILE A O 1
ATOM 796 N N . MET A 1 100 ? -8.500 -3.824 12.724 1.00 95.56 100 MET A N 1
ATOM 797 C CA . MET A 1 100 ? -9.434 -4.663 11.959 1.00 95.56 100 MET A CA 1
ATOM 798 C C . MET A 1 100 ? -10.898 -4.498 12.378 1.00 95.56 100 MET A C 1
ATOM 800 O O . MET A 1 100 ? -11.783 -4.649 11.537 1.00 95.56 100 MET A O 1
ATOM 804 N N . ARG A 1 101 ? -11.166 -4.238 13.662 1.00 96.88 101 ARG A N 1
ATOM 805 C CA . ARG A 1 101 ? -12.527 -4.011 14.168 1.00 96.88 101 ARG A CA 1
ATOM 806 C C . ARG A 1 101 ? -13.035 -2.613 13.829 1.00 96.88 101 ARG A C 1
ATOM 808 O O . ARG A 1 101 ? -14.213 -2.469 13.507 1.00 96.88 101 ARG A O 1
ATOM 815 N N . ASP A 1 102 ? -12.149 -1.623 13.874 1.00 97.50 102 ASP A N 1
ATOM 816 C CA . ASP A 1 102 ? -12.544 -0.214 13.876 1.00 97.50 102 ASP A CA 1
ATOM 817 C C . ASP A 1 102 ? -12.392 0.478 12.512 1.00 97.50 102 ASP A C 1
ATOM 819 O O . ASP A 1 102 ? -13.002 1.524 12.285 1.00 97.50 102 ASP A O 1
ATOM 823 N N . GLN A 1 103 ? -11.610 -0.089 11.586 1.00 98.06 103 GLN A N 1
ATOM 824 C CA . GLN A 1 103 ? -11.328 0.513 10.279 1.00 98.06 103 GLN A CA 1
ATOM 825 C C . GLN A 1 103 ? -11.956 -0.276 9.117 1.00 98.06 103 GLN A C 1
ATOM 827 O O . GLN A 1 103 ? -11.950 -1.509 9.120 1.00 98.06 103 GLN A O 1
ATOM 832 N N . PRO A 1 104 ? -12.454 0.403 8.063 1.00 97.38 104 PRO A N 1
ATOM 833 C CA . PRO A 1 104 ? -13.124 -0.232 6.925 1.00 97.38 104 PRO A CA 1
ATOM 834 C C . PRO A 1 104 ? -12.123 -0.816 5.909 1.00 97.38 104 PRO A C 1
ATOM 836 O O . PRO A 1 104 ? -12.056 -0.390 4.753 1.00 97.38 104 PRO A O 1
ATOM 839 N N . LEU A 1 105 ? -11.314 -1.777 6.347 1.00 98.25 105 LEU A N 1
ATOM 840 C CA . LEU A 1 105 ? -10.285 -2.424 5.533 1.00 98.25 105 LEU A CA 1
ATOM 841 C C . LEU A 1 105 ? -10.887 -3.397 4.510 1.00 98.25 105 LEU A C 1
ATOM 843 O O . LEU A 1 105 ? -11.850 -4.105 4.798 1.00 98.25 105 LEU A O 1
ATOM 847 N N . ASP A 1 106 ? -10.268 -3.492 3.332 1.00 98.50 106 ASP A N 1
ATOM 848 C CA . ASP A 1 106 ? -10.620 -4.491 2.316 1.00 98.50 106 ASP A CA 1
ATOM 849 C C . ASP A 1 106 ? -9.762 -5.763 2.433 1.00 98.50 106 ASP A C 1
ATOM 851 O O . ASP A 1 106 ? -10.214 -6.855 2.088 1.00 98.50 106 ASP A O 1
ATOM 855 N N . PHE A 1 107 ? -8.510 -5.622 2.885 1.00 98.50 107 PHE A N 1
ATOM 856 C CA . PHE A 1 107 ? -7.530 -6.707 2.970 1.00 98.50 107 PHE A CA 1
ATOM 857 C C . PHE A 1 107 ? -6.703 -6.642 4.255 1.00 98.50 107 PHE A C 1
ATOM 859 O O . PHE A 1 107 ? -6.419 -5.571 4.792 1.00 98.50 107 PHE A O 1
ATOM 866 N N . ILE A 1 108 ? -6.222 -7.813 4.672 1.00 96.31 108 ILE A N 1
ATOM 867 C CA . ILE A 1 108 ? -5.144 -7.961 5.648 1.00 96.31 108 ILE A CA 1
ATOM 868 C C . ILE A 1 108 ? -4.045 -8.859 5.076 1.00 96.31 108 ILE A C 1
ATOM 870 O O . ILE A 1 108 ? -4.312 -9.764 4.283 1.00 96.31 108 ILE A O 1
ATOM 874 N N . GLN A 1 109 ? -2.805 -8.637 5.504 1.00 95.62 109 GLN A N 1
ATOM 875 C CA . GLN A 1 109 ? -1.672 -9.510 5.200 1.00 95.62 109 GLN A CA 1
ATOM 876 C C . GLN A 1 109 ? -0.884 -9.802 6.476 1.00 95.62 109 GLN A C 1
ATOM 878 O O . GLN A 1 109 ? -0.295 -8.898 7.065 1.00 95.62 109 GLN A O 1
ATOM 883 N N . ALA A 1 110 ? -0.837 -11.068 6.878 1.00 92.44 110 ALA A N 1
ATOM 884 C CA . ALA A 1 110 ? -0.132 -11.505 8.077 1.00 92.44 110 ALA A CA 1
ATOM 885 C C . ALA A 1 110 ? 0.775 -12.710 7.797 1.00 92.44 110 ALA A C 1
ATOM 887 O O . ALA A 1 110 ? 0.554 -13.473 6.851 1.00 92.44 110 ALA A O 1
ATOM 888 N N . SER A 1 111 ? 1.804 -12.884 8.626 1.00 90.56 111 SER A N 1
ATOM 889 C CA . SER A 1 111 ? 2.678 -14.059 8.589 1.00 90.56 111 SER A CA 1
ATOM 890 C C . SER A 1 111 ? 1.913 -15.320 8.998 1.00 90.56 111 SER A C 1
ATOM 892 O O . SER A 1 111 ? 1.537 -15.461 10.156 1.00 90.56 111 SER A O 1
ATOM 894 N N . TYR A 1 112 ? 1.740 -16.267 8.073 1.00 90.62 112 TYR A N 1
ATOM 895 C CA . TYR A 1 112 ? 1.110 -17.558 8.358 1.00 90.62 112 TYR A CA 1
ATOM 896 C C . TYR A 1 112 ? 1.741 -18.683 7.532 1.00 90.62 112 TYR A C 1
ATOM 898 O O . TYR A 1 112 ? 1.914 -18.563 6.319 1.00 90.62 112 TYR A O 1
ATOM 906 N N . ASN A 1 113 ? 2.117 -19.782 8.187 1.00 91.62 113 ASN A N 1
ATOM 907 C CA . ASN A 1 113 ? 2.534 -21.031 7.546 1.00 91.62 113 ASN A CA 1
ATOM 908 C C . ASN A 1 113 ? 2.455 -22.202 8.543 1.00 91.62 113 ASN A C 1
ATOM 910 O O . ASN A 1 113 ? 2.241 -22.004 9.732 1.00 91.62 113 ASN A O 1
ATOM 914 N N . ILE A 1 114 ? 2.702 -23.438 8.094 1.00 95.38 114 ILE A N 1
ATOM 915 C CA . ILE A 1 114 ? 2.614 -24.636 8.954 1.00 95.38 114 ILE A CA 1
ATOM 916 C C . ILE A 1 114 ? 3.495 -24.579 10.220 1.00 95.38 114 ILE A C 1
ATOM 918 O O . ILE A 1 114 ? 3.189 -25.243 11.206 1.00 95.38 114 ILE A O 1
ATOM 922 N N . ARG A 1 115 ? 4.580 -23.792 10.207 1.00 93.31 115 ARG A N 1
ATOM 923 C CA . ARG A 1 115 ? 5.474 -23.582 11.357 1.00 93.31 115 ARG A CA 1
ATOM 924 C C . ARG A 1 115 ? 5.164 -22.311 12.152 1.00 93.31 115 ARG A C 1
ATOM 926 O O . ARG A 1 115 ? 5.675 -22.182 13.255 1.00 93.31 115 ARG A O 1
ATOM 933 N N . ASN A 1 116 ? 4.375 -21.387 11.606 1.00 85.94 116 ASN A N 1
ATOM 934 C CA . ASN A 1 116 ? 3.977 -20.141 12.253 1.00 85.94 116 ASN A CA 1
ATOM 935 C C . ASN A 1 116 ? 2.457 -19.961 12.121 1.00 85.94 116 ASN A C 1
ATOM 937 O O . ASN A 1 116 ? 1.971 -19.487 11.092 1.00 85.94 116 ASN A O 1
ATOM 941 N N . ARG A 1 117 ? 1.735 -20.383 13.163 1.00 89.31 117 ARG A N 1
ATOM 942 C CA . ARG A 1 117 ? 0.266 -20.383 13.249 1.00 89.31 117 ARG A CA 1
ATOM 943 C C . ARG A 1 117 ? -0.249 -19.464 14.363 1.00 89.31 117 ARG A C 1
ATOM 945 O O . ARG A 1 117 ? -1.363 -19.650 14.817 1.00 89.31 117 ARG A O 1
ATOM 952 N N . GLU A 1 118 ? 0.545 -18.485 14.803 1.00 83.12 118 GLU A N 1
ATOM 953 C CA . GLU A 1 118 ? 0.160 -17.545 15.879 1.00 83.12 118 GLU A CA 1
ATOM 954 C C . GLU A 1 118 ? -1.078 -16.687 15.552 1.00 83.12 118 GLU A C 1
ATOM 956 O O . GLU A 1 118 ? -1.583 -15.992 16.424 1.00 83.12 118 GLU A O 1
ATOM 961 N N . LEU A 1 119 ? -1.535 -16.703 14.297 1.00 81.12 119 LEU A N 1
ATOM 962 C CA . LEU A 1 119 ? -2.741 -16.019 13.829 1.00 81.12 119 LEU A CA 1
ATOM 963 C C . LEU A 1 119 ? -4.050 -16.773 14.165 1.00 81.12 119 LEU A C 1
ATOM 965 O O . LEU A 1 119 ? -5.120 -16.198 13.999 1.00 81.12 119 LEU A O 1
ATOM 969 N N . GLU A 1 120 ? -3.984 -18.060 14.531 1.00 80.44 120 GLU A N 1
ATOM 970 C CA . GLU A 1 120 ? -5.160 -18.884 14.887 1.00 80.44 120 GLU A CA 1
ATOM 971 C C . GLU A 1 120 ? -5.644 -18.649 16.317 1.00 80.44 120 GLU A C 1
ATOM 973 O O . GLU A 1 120 ? -6.883 -18.601 16.492 1.00 80.44 120 GLU A O 1
#

Foldseek 3Di:
DVPPCVLLVLLVVQVVVVHCPPDQAEDEFDDLDLVCRVVVLVVSCVSNVHQAHAEYEHEQCRVVVSNVVVVVVCCVVVRYPFYYYEREDLVCVVVRVVCVVPPPHPDYYYDDDPVDHSVD

pLDDT: mean 91.29, std 8.26, range [61.69, 98.81]

Sequence (120 aa):
PMYGSSQDVIGYGLGKLGGTSGVFSADKVWTPFGSDGRDQIEESRRYWNVGRFDLMQVHNIVDWEEHLPMLFEMKQAGEIRYVGITTSEGRRHGEFEEIMRDQPLDFIQASYNIRNRELE

Radius of gyration: 14.76 Å; chains: 1; bounding box: 28×38×42 Å